Protein AF-X1F6K1-F1 (afdb_monomer)

Foldseek 3Di:
DPPPDDPPCVVVVVVVVVVVVVVVCCVVVVPPAAEAEEEDPVCVVAQWDWAWQFFQNHGDGLVDDPGQWYWYDNDVVDTDIDGSVQVVQQQVLQVVVDDVFWDQPVVVVSRTITGIGHPVVSVDHSVPCVPPDPVVVVVVGDPPDD

Radius of gyration: 19.0 Å; Cα contacts (8 Å, |Δi|>4): 166; chains: 1; bounding box: 46×49×48 Å

pLDDT: mean 72.32, std 16.05, range [33.19, 94.88]

Structure (mmCIF, N/CA/C/O backbone):
data_AF-X1F6K1-F1
#
_entry.id   AF-X1F6K1-F1
#
loop_
_atom_site.group_PDB
_atom_site.id
_atom_site.type_symbol
_atom_site.label_atom_id
_atom_site.label_alt_id
_atom_site.label_comp_id
_atom_site.label_asym_id
_atom_site.label_entity_id
_atom_site.label_seq_id
_atom_site.pdbx_PDB_ins_code
_atom_site.Cartn_x
_atom_site.Cartn_y
_atom_site.Cartn_z
_atom_site.occupancy
_atom_site.B_iso_or_equiv
_atom_site.auth_seq_id
_atom_site.auth_comp_id
_atom_site.auth_asym_id
_atom_site.auth_atom_id
_atom_site.pdbx_PDB_model_num
ATOM 1 N N . MET A 1 1 ? -27.156 -32.192 24.088 1.00 38.78 1 MET A N 1
ATOM 2 C CA . MET A 1 1 ? -26.037 -31.391 23.552 1.00 38.78 1 MET A CA 1
ATOM 3 C C . MET A 1 1 ? -24.780 -31.778 24.312 1.00 38.78 1 MET A C 1
ATOM 5 O O . MET A 1 1 ? -24.713 -31.540 25.512 1.00 38.78 1 MET A O 1
ATOM 9 N N . THR A 1 2 ? -23.837 -32.462 23.672 1.00 42.53 2 THR A N 1
ATOM 10 C CA . THR A 1 2 ? -22.522 -32.746 24.259 1.00 42.53 2 THR A CA 1
ATOM 11 C C . THR A 1 2 ? -21.755 -31.431 24.352 1.00 42.53 2 THR A C 1
ATOM 13 O O . THR A 1 2 ? -21.482 -30.801 23.335 1.00 42.53 2 THR A O 1
ATOM 16 N N . LYS A 1 3 ? -21.440 -30.987 25.575 1.00 53.91 3 LYS A N 1
ATOM 17 C CA . LYS A 1 3 ? -20.481 -29.899 25.791 1.00 53.91 3 LYS A CA 1
ATOM 18 C C . LYS A 1 3 ? -19.127 -30.394 25.286 1.00 53.91 3 LYS A C 1
ATOM 20 O O . LYS A 1 3 ? -18.481 -31.195 25.955 1.00 53.91 3 LYS A O 1
ATOM 25 N N . GLY A 1 4 ? -18.749 -29.987 24.076 1.00 60.41 4 GLY A N 1
ATOM 26 C CA . GLY A 1 4 ? -17.415 -30.238 23.547 1.00 60.41 4 GLY A CA 1
ATOM 27 C C . GLY A 1 4 ? -16.399 -29.564 24.460 1.00 60.41 4 GLY A C 1
ATOM 28 O O . GLY A 1 4 ? -16.503 -28.368 24.723 1.00 60.41 4 GLY A O 1
ATOM 29 N N . VAL A 1 5 ? -15.456 -30.337 24.996 1.00 65.62 5 VAL A N 1
ATOM 30 C CA . VAL A 1 5 ? -14.350 -29.787 25.781 1.00 65.62 5 VAL A CA 1
ATOM 31 C C . VAL A 1 5 ? -13.441 -29.056 24.799 1.00 65.62 5 VAL A C 1
ATOM 33 O O . VAL A 1 5 ? -12.723 -29.690 24.026 1.00 65.62 5 VAL A O 1
ATOM 36 N N . ALA A 1 6 ? -13.518 -27.726 24.782 1.00 69.12 6 ALA A N 1
ATOM 37 C CA . ALA A 1 6 ? -12.606 -26.905 24.001 1.00 69.12 6 ALA A CA 1
ATOM 38 C C . ALA A 1 6 ? -11.166 -27.157 24.472 1.00 69.12 6 ALA A C 1
ATOM 40 O O . ALA A 1 6 ? -10.912 -27.370 25.663 1.00 69.12 6 ALA A O 1
ATOM 41 N N . ARG A 1 7 ? -10.209 -27.165 23.536 1.00 82.94 7 ARG A N 1
ATOM 42 C CA . ARG A 1 7 ? -8.797 -27.359 23.891 1.00 82.94 7 ARG A CA 1
ATOM 43 C C . ARG A 1 7 ? -8.345 -26.256 24.849 1.00 82.94 7 ARG A C 1
ATOM 45 O O . ARG A 1 7 ? -8.745 -25.102 24.712 1.00 82.94 7 ARG A O 1
ATOM 52 N N . LYS A 1 8 ? -7.468 -26.588 25.798 1.00 75.31 8 LYS A N 1
ATOM 53 C CA . LYS A 1 8 ? -6.874 -25.596 26.706 1.00 75.31 8 LYS A CA 1
ATOM 54 C C . LYS A 1 8 ? -6.208 -24.482 25.880 1.00 75.31 8 LYS A C 1
ATOM 56 O O . LYS A 1 8 ? -5.407 -24.781 24.997 1.00 75.31 8 LYS A O 1
ATOM 61 N N . GLY A 1 9 ? -6.561 -23.225 26.153 1.00 71.00 9 GLY A N 1
ATOM 62 C CA . GLY A 1 9 ? -6.090 -22.055 25.397 1.00 71.00 9 GLY A CA 1
ATOM 63 C C . GLY A 1 9 ? -7.014 -21.597 24.263 1.00 71.00 9 GLY A C 1
ATOM 64 O O . GLY A 1 9 ? -6.773 -20.531 23.713 1.00 71.00 9 GLY A O 1
ATOM 65 N N . PHE A 1 10 ? -8.091 -22.332 23.963 1.00 75.25 10 PHE A N 1
ATOM 66 C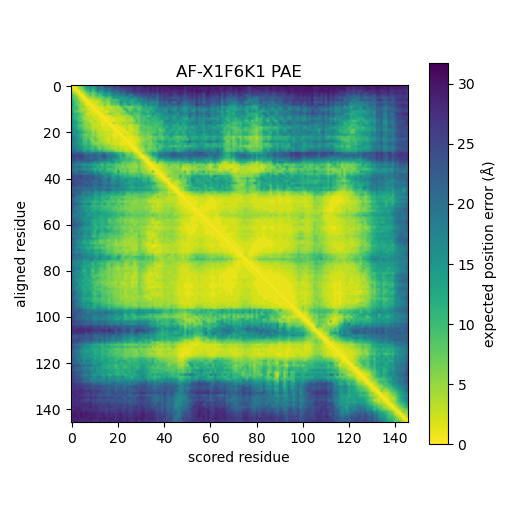 CA . PHE A 1 10 ? -9.078 -21.918 22.961 1.00 75.25 10 PHE A CA 1
ATOM 67 C C . PHE A 1 10 ? -9.684 -20.542 23.263 1.00 75.25 10 PHE A C 1
ATOM 69 O O . PHE A 1 10 ? -9.848 -19.754 22.347 1.00 75.25 10 PHE A O 1
ATOM 76 N N . ASP A 1 11 ? -9.937 -20.219 24.533 1.00 69.81 11 ASP A N 1
ATOM 77 C CA . ASP A 1 11 ? -10.499 -18.917 24.919 1.00 69.81 11 ASP A CA 1
ATOM 78 C C . ASP A 1 11 ? -9.543 -17.746 24.617 1.00 69.81 11 ASP A C 1
ATOM 80 O O . ASP A 1 11 ? -9.984 -16.652 24.275 1.00 69.81 11 ASP A O 1
ATOM 84 N N . LEU A 1 12 ? -8.224 -17.975 24.701 1.00 69.50 12 LEU A N 1
ATOM 85 C CA . LEU A 1 12 ? -7.218 -16.977 24.317 1.00 69.50 12 LEU A CA 1
ATOM 86 C C . LEU A 1 12 ? -7.196 -16.804 22.799 1.00 69.50 12 LEU A C 1
ATOM 88 O O . LEU A 1 12 ? -7.208 -15.678 22.310 1.00 69.50 12 LEU A O 1
ATOM 92 N N . ASP A 1 13 ? -7.204 -17.914 22.061 1.00 72.38 13 ASP A N 1
ATOM 93 C CA . ASP A 1 13 ? -7.241 -17.898 20.598 1.00 72.38 13 ASP A CA 1
ATOM 94 C C . ASP A 1 13 ? -8.533 -17.255 20.069 1.00 72.38 13 ASP A C 1
ATOM 96 O O . ASP A 1 13 ? -8.491 -16.515 19.087 1.00 72.38 13 ASP A O 1
ATOM 100 N N . LEU A 1 14 ? -9.660 -17.474 20.756 1.00 73.19 14 LEU A N 1
ATOM 101 C CA . LEU A 1 14 ? -10.947 -16.844 20.472 1.00 73.19 14 LEU A CA 1
ATOM 102 C C . LEU A 1 14 ? -10.867 -15.327 20.670 1.00 73.19 14 LEU A C 1
ATOM 104 O O . LEU A 1 14 ? -11.208 -14.586 19.755 1.00 73.19 14 LEU A O 1
ATOM 108 N N . ALA A 1 15 ? -10.328 -14.859 21.800 1.00 70.12 15 ALA A N 1
ATOM 109 C CA . ALA A 1 15 ? -10.162 -13.428 22.056 1.00 70.12 15 ALA A CA 1
ATOM 110 C C . ALA A 1 15 ? -9.232 -12.748 21.029 1.00 70.12 15 ALA A C 1
ATOM 112 O O . ALA A 1 15 ? -9.487 -11.622 20.600 1.00 70.12 15 ALA A O 1
ATOM 113 N N . PHE A 1 16 ? -8.158 -1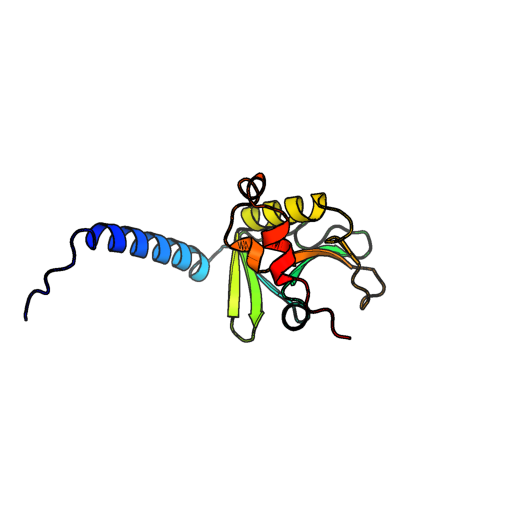3.422 20.596 1.00 70.12 16 PHE A N 1
ATOM 114 C CA . PHE A 1 16 ? -7.306 -12.924 19.510 1.00 70.12 16 PHE A CA 1
ATOM 115 C C . PHE A 1 16 ? -8.041 -12.878 18.165 1.00 70.12 16 PHE A C 1
ATOM 117 O O . PHE A 1 16 ? -7.883 -11.897 17.433 1.00 70.12 16 PHE A O 1
ATOM 124 N N . GLY A 1 17 ? -8.843 -13.900 17.858 1.00 64.69 17 GLY A N 1
ATOM 125 C CA . GLY A 1 17 ? -9.690 -13.954 16.667 1.00 64.69 17 GLY A CA 1
ATOM 126 C C . GLY A 1 17 ? -10.700 -12.809 16.627 1.00 64.69 17 GLY A C 1
ATOM 127 O O . GLY A 1 17 ? -10.706 -12.037 15.673 1.00 64.69 17 GLY A O 1
ATOM 128 N N . GLU A 1 18 ? -11.461 -12.615 17.704 1.00 71.44 18 GLU A N 1
ATOM 129 C CA . GLU A 1 18 ? -12.459 -11.545 17.82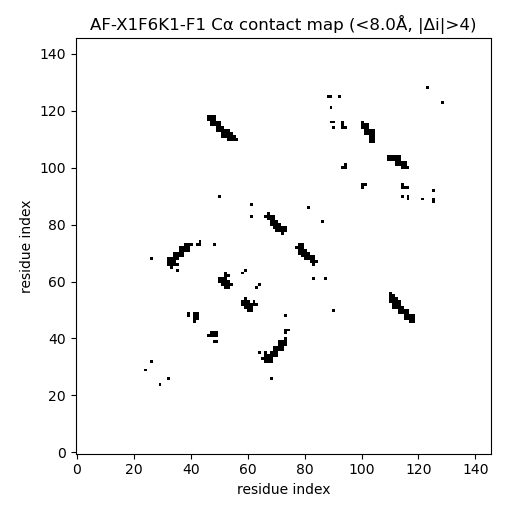9 1.00 71.44 18 GLU A CA 1
ATOM 130 C C . GLU A 1 18 ? -11.831 -10.145 17.712 1.00 71.44 18 GLU A C 1
ATOM 132 O O . GLU A 1 18 ? -12.393 -9.254 17.074 1.00 71.44 18 GLU A O 1
ATOM 137 N N . MET A 1 19 ? -10.627 -9.938 18.263 1.00 72.38 19 MET A N 1
ATOM 138 C CA . MET A 1 19 ? -9.886 -8.684 18.076 1.00 72.38 19 MET A CA 1
ATOM 139 C C . MET A 1 19 ? -9.445 -8.462 16.623 1.00 72.38 19 MET A C 1
ATOM 141 O O . MET A 1 19 ? -9.422 -7.320 16.157 1.00 72.38 19 MET A O 1
ATOM 145 N N . ALA A 1 20 ? -9.031 -9.515 15.916 1.00 70.25 20 ALA A N 1
ATOM 146 C CA . ALA A 1 20 ? -8.621 -9.421 14.517 1.00 70.25 20 ALA A CA 1
ATOM 147 C C . ALA A 1 20 ? -9.824 -9.146 13.602 1.00 70.25 20 ALA A C 1
ATOM 149 O O . ALA A 1 20 ? -9.751 -8.260 12.749 1.00 70.25 20 ALA A O 1
ATOM 150 N N . GLU A 1 21 ? -10.938 -9.841 13.833 1.00 69.50 21 GLU A N 1
ATOM 151 C CA . GLU A 1 21 ? -12.209 -9.616 13.145 1.00 69.50 21 GLU A CA 1
ATOM 152 C C . GLU A 1 21 ? -12.746 -8.209 13.404 1.00 69.50 21 GLU A C 1
ATOM 154 O O . GLU A 1 21 ? -13.138 -7.532 12.460 1.00 69.50 21 GLU A O 1
ATOM 159 N N . GLY A 1 22 ? -12.683 -7.724 14.650 1.00 71.69 22 GLY A N 1
ATOM 160 C CA . GLY A 1 22 ? -13.064 -6.355 14.999 1.00 71.69 22 GLY A CA 1
ATOM 161 C C . GLY A 1 22 ? -12.270 -5.307 14.219 1.00 71.69 22 GLY A C 1
ATOM 162 O O . GLY A 1 22 ? -12.863 -4.406 13.641 1.00 71.69 22 GLY A O 1
ATOM 163 N N . LYS A 1 23 ? -10.945 -5.467 14.103 1.00 69.44 23 LYS A N 1
ATOM 164 C CA . LYS A 1 23 ? -10.104 -4.561 13.297 1.00 69.44 23 LYS A CA 1
ATOM 165 C C . LYS A 1 23 ? -10.448 -4.601 11.812 1.00 69.44 23 LYS A C 1
ATOM 167 O O . LYS A 1 23 ? -10.442 -3.560 11.167 1.00 69.44 23 LYS A O 1
ATOM 172 N N . LEU A 1 24 ? -10.695 -5.788 11.256 1.00 70.19 24 LEU A N 1
ATOM 173 C CA . LEU A 1 24 ? -11.086 -5.923 9.853 1.00 70.19 24 LEU A CA 1
ATOM 174 C C . LEU A 1 24 ? -12.460 -5.292 9.612 1.00 70.19 24 LEU A C 1
ATOM 176 O O . LEU A 1 24 ? -12.635 -4.558 8.643 1.00 70.19 24 LEU A O 1
ATOM 180 N N . ARG A 1 25 ? -13.406 -5.527 10.522 1.00 67.31 25 ARG A N 1
ATOM 181 C CA . ARG A 1 25 ? -14.723 -4.900 10.518 1.00 67.31 25 ARG A CA 1
ATOM 182 C C . ARG A 1 25 ? -14.603 -3.383 10.570 1.00 67.31 25 ARG A C 1
ATOM 184 O O . ARG A 1 25 ? -15.210 -2.728 9.743 1.00 67.31 25 ARG A O 1
ATOM 191 N N . ASP A 1 26 ? -13.759 -2.827 11.433 1.00 68.31 26 ASP A N 1
ATOM 192 C CA . ASP A 1 26 ? -13.543 -1.378 11.510 1.00 68.31 26 ASP A CA 1
ATOM 193 C C . ASP A 1 26 ? -12.987 -0.788 10.201 1.00 68.31 26 ASP A C 1
ATOM 195 O O . ASP A 1 26 ? -13.174 0.397 9.948 1.00 68.31 26 ASP A O 1
ATOM 199 N N . ILE A 1 27 ? -12.316 -1.589 9.361 1.00 69.06 27 ILE A N 1
ATOM 200 C CA . ILE A 1 27 ? -11.859 -1.181 8.022 1.00 69.06 27 ILE A CA 1
ATOM 201 C C . ILE A 1 27 ? -12.987 -1.308 6.984 1.00 69.06 27 ILE A C 1
ATOM 203 O O . ILE A 1 27 ? -13.148 -0.420 6.150 1.00 69.06 27 ILE A O 1
ATOM 207 N N . LEU A 1 28 ? -13.756 -2.403 7.020 1.00 67.81 28 LEU A N 1
ATOM 208 C CA . LEU A 1 28 ? -14.820 -2.709 6.050 1.00 67.81 28 LEU A CA 1
ATOM 209 C C . LEU A 1 28 ? -16.112 -1.911 6.295 1.00 67.81 28 LEU A C 1
ATOM 211 O O . LEU A 1 28 ? -16.780 -1.505 5.349 1.00 67.81 28 LEU A O 1
ATOM 215 N N . GLU A 1 29 ? -16.455 -1.676 7.559 1.00 66.12 29 GLU A N 1
ATOM 216 C CA . GLU A 1 29 ? -17.619 -0.911 8.019 1.00 66.12 29 GLU A CA 1
ATOM 217 C C . GLU A 1 29 ? -17.297 0.569 8.222 1.00 66.12 29 GLU A C 1
ATOM 219 O O . GLU A 1 29 ? -18.127 1.300 8.757 1.00 66.12 29 GLU A O 1
ATOM 224 N N . ALA A 1 30 ? -16.106 1.028 7.820 1.00 58.62 30 ALA A N 1
ATOM 225 C CA . ALA A 1 30 ? -15.681 2.407 7.983 1.00 58.62 30 ALA A CA 1
ATOM 226 C C . ALA A 1 30 ? -16.557 3.373 7.164 1.00 58.62 30 ALA A C 1
ATOM 228 O O . ALA A 1 30 ? -16.165 3.886 6.116 1.00 58.62 30 ALA A O 1
ATOM 229 N N . THR A 1 31 ? -17.745 3.690 7.667 1.00 48.03 31 THR A N 1
ATOM 230 C CA . THR A 1 31 ? -18.544 4.837 7.256 1.00 48.03 31 THR A CA 1
ATOM 231 C C . THR A 1 31 ? -17.787 6.098 7.670 1.00 48.03 31 THR A C 1
ATOM 233 O O . THR A 1 31 ? -17.995 6.630 8.757 1.00 48.03 31 THR A O 1
ATOM 236 N N . GLY A 1 32 ? -16.847 6.539 6.829 1.00 53.66 32 GLY A N 1
ATOM 237 C CA . GLY A 1 32 ? -16.076 7.773 7.015 1.00 53.66 32 GLY A CA 1
ATOM 238 C C . GLY A 1 32 ? -14.565 7.667 6.787 1.00 53.66 32 GLY A C 1
ATOM 239 O O . GLY A 1 32 ? -13.932 8.704 6.578 1.00 53.66 32 GLY A O 1
ATOM 240 N N . SER A 1 33 ? -13.964 6.470 6.773 1.00 62.28 33 SER A N 1
ATOM 241 C CA . SER A 1 33 ? -12.548 6.339 6.397 1.00 62.28 33 SER A CA 1
ATOM 242 C C . SER A 1 33 ? -12.395 6.374 4.882 1.00 62.28 33 SER A C 1
ATOM 244 O O . SER A 1 33 ? -13.079 5.663 4.150 1.00 62.28 33 SER A O 1
ATOM 246 N N . LYS A 1 34 ? -11.461 7.194 4.396 1.00 72.56 34 LYS A N 1
ATOM 247 C CA . LYS A 1 34 ? -11.093 7.221 2.977 1.00 72.56 34 LYS A CA 1
ATOM 248 C C . LYS A 1 34 ? -10.233 5.991 2.665 1.00 72.56 34 LYS A C 1
ATOM 250 O O . LYS A 1 34 ? -9.151 5.848 3.244 1.00 72.56 34 LYS A O 1
ATOM 255 N N . VAL A 1 35 ? -10.713 5.131 1.767 1.00 78.06 35 VAL A N 1
ATOM 256 C CA . VAL A 1 35 ? -9.972 3.983 1.220 1.00 78.06 35 VAL A CA 1
ATOM 257 C C . VAL A 1 35 ? -9.599 4.287 -0.225 1.00 78.06 35 VAL A C 1
ATOM 259 O O . VAL A 1 35 ? -10.461 4.653 -1.021 1.00 78.06 35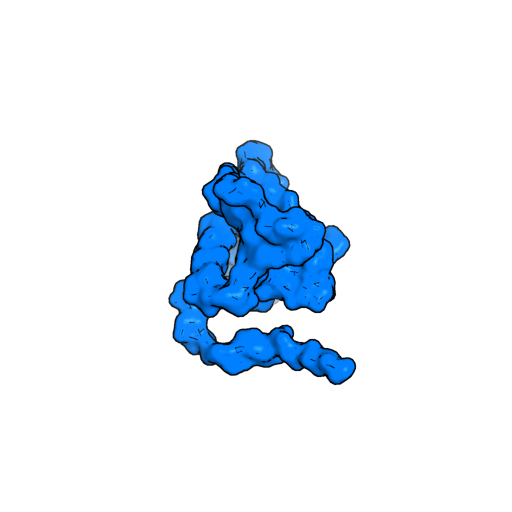 VAL A O 1
ATOM 262 N N . GLU A 1 36 ? -8.322 4.137 -0.563 1.00 78.12 36 GLU A N 1
ATOM 263 C CA . GLU A 1 36 ? -7.864 4.188 -1.952 1.00 78.12 36 GLU A CA 1
ATOM 264 C C . GLU A 1 36 ? -7.878 2.776 -2.536 1.00 78.12 36 GLU A C 1
ATOM 266 O O . GLU A 1 36 ? -7.278 1.862 -1.966 1.00 78.12 36 GLU A O 1
ATOM 271 N N . VAL A 1 37 ? -8.586 2.589 -3.651 1.00 78.56 37 VAL A N 1
ATOM 272 C CA . VAL A 1 37 ? -8.655 1.305 -4.355 1.00 78.56 37 VAL A CA 1
ATOM 273 C C . VAL A 1 37 ? -7.749 1.379 -5.573 1.00 78.56 37 VAL A C 1
ATOM 275 O O . VAL A 1 37 ? -7.910 2.260 -6.419 1.00 78.56 37 VAL A O 1
ATOM 278 N N . LYS A 1 38 ? -6.799 0.449 -5.664 1.00 79.94 38 LYS A N 1
ATOM 279 C CA . LYS A 1 38 ? -5.865 0.350 -6.783 1.00 79.94 38 LYS A CA 1
ATOM 280 C C . LYS A 1 38 ? -5.949 -1.031 -7.416 1.00 79.94 38 LYS A C 1
ATOM 282 O O . LYS A 1 38 ? -5.703 -2.026 -6.744 1.00 79.94 38 LYS A O 1
ATOM 287 N N . CYS A 1 39 ? -6.209 -1.061 -8.718 1.00 76.88 39 CYS A N 1
ATOM 288 C CA . CYS A 1 39 ? -5.989 -2.237 -9.554 1.00 76.88 39 CYS A CA 1
ATOM 289 C C . CYS A 1 39 ? -4.591 -2.140 -10.178 1.00 76.88 39 CYS A C 1
ATOM 291 O O . CYS A 1 39 ? -4.191 -1.068 -10.654 1.00 76.88 39 CYS A O 1
ATOM 293 N N . ASP A 1 40 ? -3.821 -3.223 -10.129 1.00 68.12 40 ASP A N 1
ATOM 294 C CA . ASP A 1 40 ? -2.501 -3.302 -10.754 1.00 68.12 40 ASP A CA 1
ATOM 295 C C . ASP A 1 40 ? -2.395 -4.564 -11.613 1.00 68.12 40 ASP A C 1
ATOM 297 O O . ASP A 1 40 ? -2.049 -5.643 -11.134 1.00 68.12 40 ASP A O 1
ATOM 301 N N . ASP A 1 41 ? -2.682 -4.420 -12.908 1.00 60.25 41 ASP A N 1
ATOM 302 C CA . ASP A 1 41 ? -2.607 -5.525 -13.872 1.00 60.25 41 ASP A CA 1
ATOM 303 C C . ASP A 1 41 ? -1.187 -6.097 -13.995 1.00 60.25 41 ASP A C 1
ATOM 305 O O . ASP A 1 41 ? -1.010 -7.289 -14.254 1.00 60.25 41 ASP A O 1
ATOM 309 N N . GLY A 1 42 ? -0.161 -5.274 -13.741 1.00 60.28 42 GLY A N 1
ATOM 310 C CA . GLY A 1 42 ? 1.239 -5.693 -13.771 1.00 60.28 42 GLY A CA 1
ATOM 311 C C . GLY A 1 42 ? 1.590 -6.689 -12.666 1.00 60.28 42 GLY A C 1
ATOM 312 O O . GLY A 1 42 ? 2.602 -7.388 -12.761 1.00 60.28 42 GLY A O 1
ATOM 313 N N . PHE A 1 43 ? 0.753 -6.817 -11.636 1.00 65.56 43 PHE A N 1
ATOM 314 C CA . PHE A 1 43 ? 0.967 -7.811 -10.598 1.00 65.56 43 PHE A CA 1
ATOM 315 C C . PHE A 1 43 ? 0.994 -9.239 -11.158 1.00 65.56 43 PHE A C 1
ATOM 317 O O . PHE A 1 43 ? 1.891 -10.004 -10.790 1.00 65.56 43 PHE A O 1
ATOM 324 N N . ARG A 1 44 ? 0.048 -9.601 -12.043 1.00 60.16 44 ARG A N 1
ATOM 325 C CA . ARG A 1 44 ? -0.113 -10.991 -12.524 1.00 60.16 44 ARG A CA 1
ATOM 326 C C . ARG A 1 44 ? 1.155 -11.528 -13.179 1.00 60.16 44 ARG A C 1
ATOM 328 O O . ARG A 1 44 ? 1.453 -12.714 -13.059 1.00 60.16 44 ARG A O 1
ATOM 335 N N . ASP A 1 45 ? 1.916 -10.643 -13.810 1.00 63.69 45 ASP A N 1
ATOM 336 C CA . ASP A 1 45 ? 3.103 -11.010 -14.573 1.00 63.69 45 ASP A CA 1
ATOM 337 C C . ASP A 1 45 ? 4.396 -10.970 -13.742 1.00 63.69 45 ASP A C 1
ATOM 339 O O . ASP A 1 45 ? 5.331 -11.723 -14.024 1.00 63.69 45 ASP A O 1
ATOM 343 N N . TYR A 1 46 ? 4.471 -10.116 -12.710 1.00 67.56 46 TYR A N 1
ATOM 344 C CA . TYR A 1 46 ? 5.735 -9.814 -12.018 1.00 67.56 46 TYR A CA 1
ATOM 345 C C . TYR A 1 46 ? 5.732 -10.062 -10.503 1.00 67.56 46 TYR A C 1
ATOM 347 O O . TYR A 1 46 ? 6.790 -9.950 -9.881 1.00 67.56 46 TYR A O 1
ATOM 355 N N . GLY A 1 47 ? 4.582 -10.362 -9.890 1.00 73.94 47 GLY A N 1
ATOM 356 C CA . GLY A 1 47 ? 4.457 -10.588 -8.442 1.00 73.94 47 GLY A CA 1
ATOM 357 C C . GLY A 1 47 ? 4.768 -9.357 -7.576 1.00 73.94 47 GLY A C 1
ATOM 358 O O . GLY A 1 47 ? 4.987 -9.476 -6.366 1.00 73.94 47 GLY A O 1
ATOM 359 N N . ASN A 1 48 ? 4.805 -8.174 -8.192 1.00 81.88 48 ASN A N 1
ATOM 360 C CA . ASN A 1 48 ? 5.077 -6.896 -7.546 1.00 81.88 48 ASN A CA 1
ATOM 361 C C . ASN A 1 48 ? 3.865 -5.982 -7.685 1.00 81.88 48 ASN A C 1
ATOM 363 O O . ASN A 1 48 ? 3.196 -6.002 -8.711 1.00 81.88 48 ASN A O 1
ATOM 367 N N . VAL A 1 49 ? 3.649 -5.130 -6.688 1.00 84.62 49 VAL A N 1
ATOM 368 C CA . VAL A 1 49 ? 2.707 -4.012 -6.776 1.00 84.62 49 VAL A CA 1
ATOM 369 C C . VAL A 1 49 ? 3.497 -2.738 -7.046 1.00 84.62 49 VAL A C 1
ATOM 371 O O . VAL A 1 49 ? 4.449 -2.435 -6.320 1.00 84.62 49 VAL A O 1
ATOM 374 N N . PHE A 1 50 ? 3.119 -1.983 -8.072 1.00 87.44 50 PHE A N 1
ATOM 375 C CA . PHE A 1 50 ? 3.706 -0.685 -8.369 1.00 87.44 50 PHE A CA 1
ATOM 376 C C . PHE A 1 50 ? 2.995 0.416 -7.581 1.00 87.44 50 PHE A C 1
ATOM 378 O O . PHE A 1 50 ? 1.816 0.693 -7.784 1.00 87.44 50 PHE A O 1
ATOM 385 N N . ILE A 1 51 ? 3.723 1.077 -6.685 1.00 89.75 51 ILE A N 1
ATOM 386 C CA . ILE A 1 51 ? 3.210 2.193 -5.889 1.00 89.75 51 ILE A CA 1
ATOM 387 C C . ILE A 1 51 ? 3.755 3.502 -6.459 1.00 89.75 51 ILE A C 1
ATOM 389 O O . ILE A 1 51 ? 4.952 3.778 -6.365 1.00 89.75 51 ILE A O 1
ATOM 393 N N . GLU A 1 52 ? 2.870 4.298 -7.054 1.00 90.75 52 GLU A N 1
ATOM 394 C CA . GLU A 1 52 ? 3.189 5.595 -7.656 1.00 90.75 52 GLU A CA 1
ATOM 395 C C . GLU A 1 52 ? 3.389 6.680 -6.590 1.00 90.75 52 GLU A C 1
ATOM 397 O O . GLU A 1 52 ? 2.663 6.720 -5.592 1.00 90.75 52 GLU A O 1
ATOM 402 N N . TYR A 1 53 ? 4.362 7.568 -6.814 1.00 93.25 53 TYR A N 1
ATOM 403 C CA . TYR A 1 53 ? 4.578 8.766 -5.993 1.00 93.25 53 TYR A CA 1
ATOM 404 C C . TYR A 1 53 ? 4.661 10.070 -6.805 1.00 93.25 53 TYR A C 1
ATOM 406 O O . TYR A 1 53 ? 4.624 11.156 -6.225 1.00 93.25 53 TYR A O 1
ATOM 414 N N . GLU A 1 54 ? 4.797 9.996 -8.131 1.00 92.31 54 GLU A N 1
ATOM 415 C CA . GLU A 1 54 ? 4.927 11.157 -9.016 1.00 92.31 54 GLU A CA 1
ATOM 416 C C . GLU A 1 54 ? 4.296 10.864 -10.379 1.00 92.31 54 GLU A C 1
ATOM 418 O O . GLU A 1 54 ? 4.550 9.810 -10.958 1.00 92.31 54 GLU A O 1
ATOM 423 N N . TYR A 1 55 ? 3.542 11.832 -10.902 1.00 89.12 55 TYR A N 1
ATOM 424 C CA . TYR A 1 55 ? 3.004 11.824 -12.256 1.00 89.12 55 TYR A CA 1
ATOM 425 C C . TYR A 1 55 ? 3.280 13.172 -12.930 1.00 89.12 55 TYR A C 1
ATOM 427 O O . TYR A 1 55 ? 2.930 14.232 -12.411 1.00 89.12 55 TYR A O 1
ATOM 435 N N . ARG A 1 56 ? 3.926 13.152 -14.101 1.00 88.38 56 ARG A N 1
ATOM 436 C CA . ARG A 1 56 ? 4.322 14.338 -14.889 1.00 88.38 56 ARG A CA 1
ATOM 437 C C . ARG A 1 56 ? 5.117 15.373 -14.080 1.00 88.38 56 ARG A C 1
ATOM 439 O O . ARG A 1 56 ? 4.901 16.576 -14.221 1.00 88.38 56 ARG A O 1
ATOM 446 N N . GLY A 1 57 ? 6.031 14.912 -13.226 1.00 86.56 57 GLY A N 1
ATOM 447 C CA . GLY A 1 57 ? 6.845 15.788 -12.379 1.00 86.56 57 GLY A CA 1
ATOM 448 C C . GLY A 1 57 ? 6.105 16.382 -11.178 1.00 86.56 57 GLY A C 1
ATOM 449 O O . GLY A 1 57 ? 6.676 17.212 -10.477 1.00 86.56 57 GLY A O 1
ATOM 450 N N . GLN A 1 58 ? 4.851 15.985 -10.938 1.00 90.94 58 GLN A N 1
ATOM 451 C CA . GLN A 1 58 ? 4.059 16.419 -9.790 1.00 90.94 58 GLN A CA 1
ATOM 452 C C . GLN A 1 58 ? 3.883 15.271 -8.792 1.00 90.94 58 GLN A C 1
ATOM 454 O O . GLN A 1 58 ? 3.688 14.131 -9.220 1.00 90.94 58 GLN A O 1
ATOM 459 N N . PRO A 1 59 ? 3.914 15.539 -7.473 1.00 92.44 59 PRO A N 1
ATOM 460 C CA . PRO A 1 59 ? 3.593 14.536 -6.463 1.00 92.44 59 PRO A CA 1
ATOM 461 C C . PRO A 1 59 ? 2.215 13.909 -6.711 1.00 92.44 59 PRO A C 1
ATOM 463 O O . PRO A 1 59 ? 1.267 14.605 -7.070 1.00 92.44 59 PRO A O 1
ATOM 466 N N . SER A 1 60 ? 2.105 12.598 -6.517 1.00 92.25 60 SER A N 1
ATOM 467 C CA . SER A 1 60 ? 0.865 11.836 -6.722 1.00 92.25 60 SER A CA 1
ATOM 468 C C . SER A 1 60 ? 0.841 10.568 -5.858 1.00 92.25 60 SER A C 1
ATOM 470 O O . SER A 1 60 ? 1.815 10.274 -5.157 1.00 92.25 60 SER A O 1
ATOM 472 N N . GLY A 1 61 ? -0.267 9.821 -5.888 1.00 91.25 61 GLY A N 1
ATOM 473 C CA . GLY A 1 61 ? -0.390 8.515 -5.235 1.00 91.25 61 GLY A CA 1
ATOM 474 C C . GLY A 1 61 ? 0.017 8.544 -3.762 1.00 91.25 61 GLY A C 1
ATOM 475 O O . GLY A 1 61 ? -0.481 9.352 -2.976 1.00 91.25 61 GLY A O 1
ATOM 476 N N . ILE A 1 62 ? 0.982 7.703 -3.377 1.00 94.19 62 ILE A N 1
ATOM 477 C CA . ILE A 1 62 ? 1.419 7.570 -1.977 1.00 94.19 62 ILE A CA 1
ATOM 478 C C . ILE A 1 62 ? 2.006 8.863 -1.387 1.00 94.19 62 ILE A C 1
ATOM 480 O O . ILE A 1 62 ? 2.044 9.018 -0.163 1.00 94.19 62 ILE A O 1
ATOM 484 N N . ALA A 1 63 ? 2.467 9.791 -2.235 1.00 93.19 63 ALA A N 1
ATOM 485 C CA . ALA A 1 63 ? 3.015 11.072 -1.800 1.00 93.19 63 ALA A CA 1
ATOM 486 C C . ALA A 1 63 ? 1.930 12.089 -1.414 1.00 93.19 63 ALA A C 1
ATOM 488 O O . ALA A 1 63 ? 2.206 12.983 -0.615 1.00 93.19 63 ALA A O 1
ATOM 489 N N . THR A 1 64 ? 0.717 11.959 -1.958 1.00 94.88 64 THR A N 1
ATOM 490 C CA . THR A 1 64 ? -0.375 12.935 -1.788 1.00 94.88 64 THR A CA 1
ATOM 491 C C . THR A 1 64 ? -1.664 12.335 -1.234 1.00 94.88 64 THR A C 1
ATOM 493 O O . THR A 1 64 ? -2.605 13.077 -0.974 1.00 94.88 64 THR A O 1
ATOM 496 N N . THR A 1 65 ? -1.740 11.011 -1.075 1.00 93.50 65 THR A N 1
ATOM 497 C CA . THR A 1 65 ? -2.947 10.322 -0.606 1.00 93.50 65 THR A CA 1
ATOM 498 C C . THR A 1 65 ? -3.360 10.786 0.794 1.00 93.50 65 THR A C 1
ATOM 500 O O . THR A 1 65 ? -2.549 10.866 1.720 1.00 93.50 65 THR A O 1
ATOM 503 N N . GLU A 1 66 ? -4.654 11.058 0.951 1.00 90.12 66 GLU A N 1
ATOM 504 C CA . GLU A 1 66 ? -5.309 11.288 2.244 1.00 90.12 66 GLU A CA 1
ATOM 505 C C . GLU A 1 66 ? -6.000 10.018 2.765 1.00 90.12 66 GLU A C 1
ATOM 507 O O . GLU A 1 66 ? -6.666 10.047 3.804 1.00 90.12 66 GLU A O 1
ATOM 512 N N . ALA A 1 67 ? -5.893 8.906 2.029 1.00 87.12 67 ALA A N 1
ATOM 513 C CA . ALA A 1 67 ? -6.495 7.650 2.429 1.00 87.12 67 ALA A CA 1
ATOM 514 C C . ALA A 1 67 ? -5.826 7.127 3.701 1.00 87.12 67 ALA A C 1
ATOM 516 O O . ALA A 1 67 ? -4.607 7.204 3.871 1.00 87.12 67 ALA A O 1
ATOM 517 N N . GLN A 1 68 ? -6.629 6.567 4.598 1.00 87.31 68 GLN A N 1
ATOM 518 C CA . GLN A 1 68 ? -6.126 5.892 5.797 1.00 87.31 68 GLN A CA 1
ATOM 519 C C . GLN A 1 68 ? -5.706 4.453 5.480 1.00 87.31 68 GLN A C 1
ATOM 521 O O . GLN A 1 68 ? -4.796 3.903 6.110 1.00 87.31 68 GLN A O 1
ATOM 526 N N . TRP A 1 69 ? -6.351 3.876 4.468 1.00 87.75 69 TRP A N 1
ATOM 527 C CA . TRP A 1 69 ? -6.180 2.503 4.031 1.00 87.75 69 TRP A CA 1
ATOM 528 C C . TRP A 1 69 ? -6.077 2.437 2.514 1.00 87.75 69 TRP A C 1
ATOM 530 O O . TRP A 1 69 ? -6.680 3.235 1.798 1.00 87.75 69 TRP A O 1
ATOM 540 N N . TRP A 1 70 ? -5.323 1.455 2.045 1.00 89.56 70 TRP A N 1
ATOM 541 C CA . TRP A 1 70 ? -5.222 1.079 0.646 1.00 89.56 70 TRP A CA 1
ATOM 542 C C . TRP A 1 70 ? -5.775 -0.331 0.486 1.00 89.56 70 TRP A C 1
ATOM 544 O O . TRP A 1 70 ? -5.416 -1.223 1.259 1.00 89.56 70 TRP A O 1
ATOM 554 N N . ALA A 1 71 ? -6.628 -0.518 -0.516 1.00 88.81 71 ALA A N 1
ATOM 555 C CA . ALA A 1 71 ? -7.078 -1.815 -0.992 1.00 88.81 71 ALA A CA 1
ATOM 556 C C . ALA A 1 71 ? -6.472 -2.040 -2.380 1.00 88.81 71 ALA A C 1
ATOM 558 O O . ALA A 1 71 ? -6.795 -1.336 -3.337 1.00 88.81 71 ALA A O 1
ATOM 559 N N . ILE A 1 72 ? -5.544 -2.986 -2.470 1.00 86.88 72 ILE A N 1
ATOM 560 C CA . ILE A 1 72 ? -4.801 -3.275 -3.695 1.00 86.88 72 ILE A CA 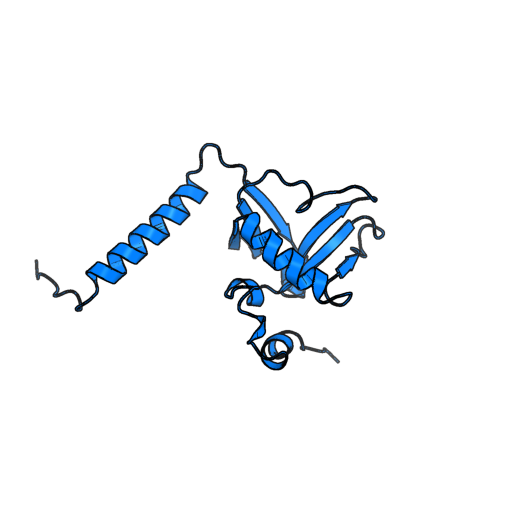1
ATOM 561 C C . ILE A 1 72 ? -5.314 -4.595 -4.247 1.00 86.88 72 ILE A C 1
ATOM 563 O O . ILE A 1 72 ? -5.096 -5.642 -3.637 1.00 86.88 72 ILE A O 1
ATOM 567 N N . GLU A 1 73 ? -5.981 -4.542 -5.389 1.00 84.75 73 GLU A N 1
ATOM 568 C CA . GLU A 1 73 ? -6.400 -5.733 -6.114 1.00 84.75 73 GLU A CA 1
ATOM 569 C C . GLU A 1 73 ? -5.207 -6.324 -6.860 1.00 84.75 73 GLU A C 1
ATOM 571 O O . GLU A 1 73 ? -4.542 -5.633 -7.637 1.00 84.75 73 GLU A O 1
ATOM 576 N N . PHE A 1 74 ? -4.919 -7.597 -6.602 1.00 77.06 74 PHE A N 1
ATOM 577 C CA . PHE A 1 74 ? -3.798 -8.310 -7.223 1.00 77.06 74 PHE A CA 1
ATOM 578 C C . PHE A 1 74 ? -4.252 -9.558 -8.001 1.00 77.06 74 PHE A C 1
ATOM 580 O O . PHE A 1 74 ? -3.508 -10.132 -8.786 1.00 77.06 74 PHE A O 1
ATOM 587 N N . CYS A 1 75 ? -5.492 -9.992 -7.832 1.00 74.50 75 CYS A N 1
ATOM 588 C CA . CYS A 1 75 ? -6.154 -11.000 -8.655 1.00 74.50 75 CYS A CA 1
ATOM 589 C C . CYS A 1 75 ? -7.653 -10.697 -8.597 1.00 74.50 75 CYS A C 1
ATOM 591 O O . CYS A 1 75 ? -8.067 -9.998 -7.676 1.00 74.50 75 CYS A O 1
ATOM 593 N N . ASP A 1 76 ? -8.439 -11.198 -9.551 1.00 79.38 76 ASP A N 1
ATOM 594 C CA . ASP A 1 76 ? -9.890 -10.973 -9.580 1.00 79.38 76 ASP A CA 1
ATOM 595 C C . ASP A 1 76 ? -10.504 -11.257 -8.195 1.00 79.38 76 ASP A C 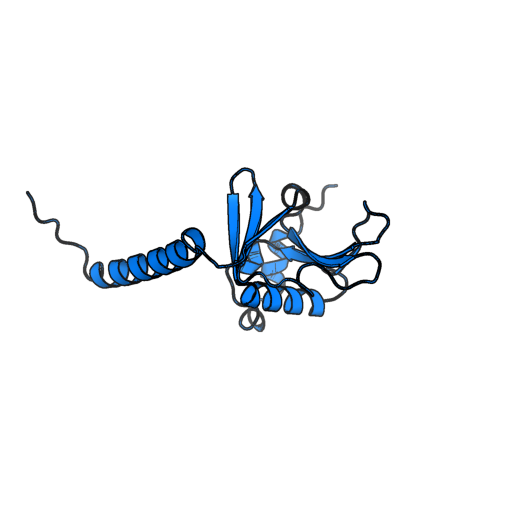1
ATOM 597 O O . ASP A 1 76 ? -10.317 -12.347 -7.639 1.00 79.38 76 ASP A O 1
ATOM 601 N N . ASP A 1 77 ? -11.150 -10.238 -7.620 1.00 78.31 77 ASP A N 1
ATOM 602 C CA . ASP A 1 77 ? -11.787 -10.244 -6.293 1.00 78.31 77 ASP A CA 1
ATOM 603 C C . ASP A 1 77 ? -10.843 -10.547 -5.101 1.00 78.31 77 ASP A C 1
ATOM 605 O O . ASP A 1 77 ? -11.281 -10.845 -3.985 1.00 78.31 77 ASP A O 1
ATOM 609 N N . CYS A 1 78 ? -9.526 -10.448 -5.303 1.00 78.44 78 CYS A N 1
ATOM 610 C CA . CYS A 1 78 ? -8.489 -10.680 -4.297 1.00 78.44 78 CYS A CA 1
ATOM 611 C C . CYS A 1 78 ? -7.753 -9.382 -3.948 1.00 78.44 78 CYS A C 1
ATOM 613 O O . CYS A 1 78 ? -6.967 -8.855 -4.742 1.00 78.44 78 CYS A O 1
ATOM 615 N N . TYR A 1 79 ? -7.944 -8.917 -2.709 1.00 82.88 79 TYR A N 1
ATOM 616 C CA . TYR A 1 79 ? -7.421 -7.636 -2.238 1.00 82.88 79 TYR A CA 1
ATOM 617 C C . TYR A 1 79 ? -6.409 -7.785 -1.101 1.00 82.88 79 TYR A C 1
ATOM 619 O O . TYR A 1 79 ? -6.624 -8.513 -0.131 1.00 82.88 79 TYR A O 1
ATOM 627 N N . LEU A 1 80 ? -5.325 -7.015 -1.179 1.00 84.81 80 LEU A N 1
ATOM 628 C CA . LEU A 1 80 ? -4.466 -6.702 -0.044 1.00 84.81 80 LEU A CA 1
ATOM 629 C C . LEU A 1 80 ? -4.953 -5.398 0.585 1.00 84.81 80 LEU A C 1
ATOM 631 O O . LEU A 1 80 ? -4.858 -4.337 -0.031 1.00 84.81 80 LEU A O 1
ATOM 635 N N . VAL A 1 81 ? -5.421 -5.471 1.829 1.00 87.12 81 VAL A N 1
ATOM 636 C CA . VAL A 1 81 ? -5.787 -4.289 2.615 1.00 87.12 81 VAL A CA 1
ATOM 637 C C . VAL A 1 81 ? -4.644 -3.926 3.557 1.00 87.12 81 VAL A C 1
ATOM 639 O O . VAL A 1 81 ? -4.176 -4.750 4.344 1.00 87.12 81 VAL A O 1
ATOM 642 N N . ILE A 1 82 ? -4.177 -2.682 3.478 1.00 86.88 82 ILE A N 1
ATOM 643 C CA . ILE A 1 82 ? -3.028 -2.200 4.245 1.00 86.88 82 ILE A CA 1
ATOM 644 C C . ILE A 1 82 ? -3.206 -0.745 4.671 1.00 86.88 82 ILE A C 1
ATOM 646 O O . ILE A 1 82 ? -3.720 0.077 3.918 1.00 86.88 82 ILE A O 1
ATOM 650 N N . SER A 1 83 ? -2.762 -0.397 5.882 1.00 89.44 83 SER A N 1
ATOM 651 C CA . SER A 1 83 ? -2.769 1.002 6.313 1.00 89.44 83 SER A CA 1
ATOM 652 C C . SER A 1 83 ? -1.748 1.818 5.528 1.00 89.44 83 SER A C 1
ATOM 654 O O . SER A 1 83 ? -0.624 1.364 5.283 1.00 89.44 83 SER A O 1
ATOM 656 N N . THR A 1 84 ? -2.097 3.062 5.205 1.00 91.06 84 THR A N 1
ATOM 657 C CA . THR A 1 84 ? -1.209 3.989 4.490 1.00 91.06 84 THR A CA 1
ATOM 658 C C . THR A 1 84 ? 0.132 4.154 5.206 1.00 91.06 84 THR A C 1
ATOM 660 O O . THR A 1 84 ? 1.185 4.175 4.574 1.00 91.06 84 THR A O 1
ATOM 663 N N . GLU A 1 85 ? 0.130 4.179 6.539 1.00 91.31 85 GLU A N 1
ATOM 664 C CA . GLU A 1 85 ? 1.354 4.262 7.341 1.00 91.31 85 GLU A CA 1
ATOM 665 C C . GLU A 1 85 ? 2.267 3.045 7.168 1.00 91.31 85 GLU A C 1
ATOM 667 O O . GLU A 1 85 ? 3.491 3.177 7.087 1.00 91.31 85 GLU A O 1
ATOM 672 N N . ARG A 1 86 ? 1.700 1.836 7.095 1.00 89.31 86 ARG A N 1
ATOM 673 C CA . ARG A 1 86 ? 2.485 0.620 6.848 1.00 89.31 86 ARG A CA 1
ATOM 674 C C . ARG A 1 86 ? 2.987 0.581 5.407 1.00 89.31 86 ARG A C 1
ATOM 676 O O . ARG A 1 86 ? 4.148 0.238 5.186 1.00 89.31 86 ARG A O 1
ATOM 683 N N . LEU A 1 87 ? 2.154 0.994 4.456 1.00 90.94 87 LEU A N 1
ATOM 684 C CA . LEU A 1 87 ? 2.517 1.115 3.049 1.00 90.94 87 LEU A CA 1
ATOM 685 C C . LEU A 1 87 ? 3.686 2.093 2.842 1.00 90.94 87 LEU A C 1
ATOM 687 O O . LEU A 1 87 ? 4.667 1.739 2.193 1.00 90.94 87 LEU A O 1
ATOM 691 N N . LYS A 1 88 ? 3.656 3.272 3.475 1.00 92.12 88 LYS A N 1
ATOM 692 C CA . LYS A 1 88 ? 4.750 4.260 3.431 1.00 92.12 88 LYS A CA 1
ATO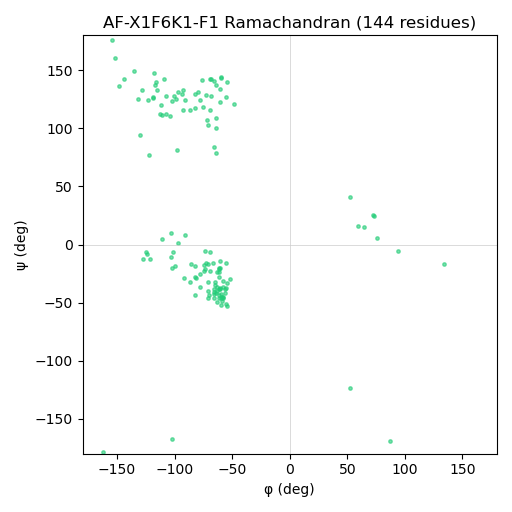M 693 C C . LYS A 1 88 ? 6.081 3.703 3.943 1.00 92.12 88 LYS A C 1
ATOM 695 O O . LYS A 1 88 ? 7.130 4.027 3.383 1.00 92.12 88 LYS A O 1
ATOM 700 N N . ARG A 1 89 ? 6.069 2.849 4.977 1.00 91.06 89 ARG A N 1
ATOM 701 C CA . ARG A 1 89 ? 7.297 2.196 5.474 1.00 91.06 89 ARG A CA 1
ATOM 702 C C . ARG A 1 89 ? 7.889 1.235 4.447 1.00 91.06 89 ARG A C 1
ATOM 704 O O . ARG A 1 89 ? 9.091 1.296 4.199 1.00 91.06 89 ARG A O 1
ATOM 711 N N . TRP A 1 90 ? 7.056 0.397 3.829 1.00 89.38 90 TRP A N 1
ATOM 712 C CA . TRP A 1 90 ? 7.485 -0.493 2.746 1.00 89.38 90 TRP A CA 1
ATOM 713 C C . TRP A 1 90 ? 8.007 0.278 1.542 1.00 89.38 90 TRP A C 1
ATOM 715 O O . TRP A 1 90 ? 9.089 -0.021 1.038 1.00 89.38 90 TRP A O 1
ATOM 725 N N . PHE A 1 91 ? 7.270 1.310 1.134 1.00 90.19 91 PHE A N 1
ATOM 726 C CA . PHE A 1 91 ? 7.655 2.192 0.046 1.00 90.19 91 PHE A CA 1
ATOM 727 C C . PHE A 1 91 ? 9.038 2.795 0.290 1.00 90.19 91 PHE A C 1
ATOM 729 O O . PHE A 1 91 ? 9.919 2.659 -0.554 1.00 90.19 91 PHE A O 1
ATOM 736 N N . LYS A 1 92 ? 9.269 3.390 1.469 1.00 90.00 92 LYS A N 1
ATOM 737 C CA . LYS A 1 92 ? 10.574 3.950 1.834 1.00 90.00 92 LYS A CA 1
ATOM 738 C C . LYS A 1 92 ? 11.672 2.886 1.799 1.00 90.00 92 LYS A C 1
ATOM 740 O O . LYS A 1 92 ? 12.701 3.121 1.179 1.00 90.00 92 LYS A O 1
ATOM 745 N N . TYR A 1 93 ? 11.446 1.727 2.418 1.00 87.69 93 TYR A N 1
ATOM 746 C CA . TYR A 1 93 ? 12.430 0.644 2.447 1.00 87.69 93 TYR A CA 1
ATOM 747 C C . TYR A 1 93 ? 12.876 0.245 1.036 1.00 87.69 93 TYR A C 1
ATOM 749 O O . TYR A 1 93 ? 14.067 0.276 0.743 1.00 87.69 93 TYR A O 1
ATOM 757 N N . TYR A 1 94 ? 11.938 -0.065 0.138 1.00 86.81 94 TYR A N 1
ATOM 758 C CA . TYR A 1 94 ? 12.272 -0.487 -1.225 1.00 86.81 94 TYR A CA 1
ATOM 759 C C . TYR A 1 94 ? 12.824 0.644 -2.089 1.00 86.81 94 TYR A C 1
ATOM 761 O O . TYR A 1 94 ? 13.705 0.409 -2.916 1.00 86.81 94 TYR A O 1
ATOM 769 N N . ARG A 1 95 ? 12.378 1.881 -1.860 1.00 85.44 95 ARG A N 1
ATOM 770 C CA . ARG A 1 95 ? 12.971 3.065 -2.483 1.00 85.44 95 ARG A CA 1
ATOM 771 C C . ARG A 1 95 ? 14.449 3.205 -2.107 1.00 85.44 95 ARG A C 1
ATOM 773 O O . ARG A 1 95 ? 15.279 3.479 -2.971 1.00 85.44 95 ARG A O 1
ATOM 780 N N . ASP A 1 96 ? 14.789 2.983 -0.842 1.00 86.25 96 ASP A N 1
ATOM 781 C CA . ASP A 1 96 ? 16.153 3.136 -0.331 1.00 86.25 96 ASP A CA 1
ATOM 782 C C . ASP A 1 96 ? 17.079 1.978 -0.788 1.00 86.25 96 ASP A C 1
ATOM 784 O O . ASP A 1 96 ? 18.297 2.133 -0.816 1.00 86.25 96 ASP A O 1
ATOM 788 N N . GLN A 1 97 ? 16.521 0.848 -1.248 1.00 81.00 97 GLN A N 1
ATOM 789 C CA . GLN A 1 97 ? 17.268 -0.260 -1.878 1.00 81.00 97 GLN A CA 1
ATOM 790 C C . GLN A 1 97 ? 17.763 0.059 -3.308 1.00 81.00 97 GLN A C 1
ATOM 792 O O . GLN A 1 97 ? 18.496 -0.734 -3.905 1.00 81.00 97 GLN A O 1
ATOM 797 N N . GLY A 1 98 ? 17.386 1.214 -3.868 1.00 77.75 98 GLY A N 1
ATOM 798 C CA . GLY A 1 98 ? 17.935 1.746 -5.118 1.00 77.75 98 GLY A CA 1
ATOM 799 C C . GLY A 1 98 ? 17.244 1.265 -6.399 1.00 77.75 98 GLY A C 1
ATOM 800 O O . GLY A 1 98 ? 16.175 0.652 -6.378 1.00 77.75 98 GLY A O 1
ATOM 801 N N . ALA A 1 99 ? 17.868 1.564 -7.546 1.00 69.31 99 ALA A N 1
ATOM 802 C CA . ALA A 1 99 ? 17.267 1.536 -8.890 1.00 69.31 99 ALA A CA 1
ATOM 803 C C . ALA A 1 99 ? 16.610 0.206 -9.321 1.00 69.31 99 ALA A C 1
ATOM 805 O O . ALA A 1 99 ? 15.823 0.192 -10.261 1.00 69.31 99 ALA A O 1
ATOM 806 N N . LYS A 1 100 ? 16.882 -0.912 -8.632 1.00 74.00 100 LYS A N 1
ATOM 807 C CA . LYS A 1 100 ? 16.196 -2.198 -8.859 1.00 74.00 100 LYS A CA 1
ATOM 808 C C . LYS A 1 100 ? 14.674 -2.059 -8.716 1.00 74.00 100 LYS A C 1
ATOM 810 O O . LYS A 1 100 ? 13.934 -2.633 -9.519 1.00 74.00 100 LYS A O 1
ATOM 815 N N . TYR A 1 101 ? 14.234 -1.306 -7.707 1.00 73.31 101 TYR A N 1
ATOM 816 C CA . TYR A 1 101 ? 12.825 -1.182 -7.326 1.00 73.31 101 TYR A CA 1
ATOM 817 C C . TYR A 1 101 ? 12.182 0.120 -7.792 1.00 73.31 101 TYR A C 1
ATOM 819 O O . TYR A 1 101 ? 10.963 0.170 -7.915 1.00 73.31 101 TYR A O 1
ATOM 827 N N . HIS A 1 102 ? 12.978 1.145 -8.103 1.00 77.19 102 HIS A N 1
ATOM 828 C CA . HIS A 1 102 ? 12.475 2.334 -8.789 1.00 77.19 102 HIS A CA 1
ATOM 829 C C . HIS A 1 102 ? 12.088 1.963 -10.214 1.00 77.19 102 HIS A C 1
ATOM 831 O O . HIS A 1 102 ? 12.880 1.359 -10.941 1.00 77.19 102 HIS A O 1
ATOM 837 N N . LYS A 1 103 ? 10.866 2.309 -10.608 1.00 74.75 103 LYS A N 1
ATOM 838 C CA . LYS A 1 103 ? 10.372 2.098 -11.965 1.00 74.75 103 LYS A CA 1
ATOM 839 C C . LYS A 1 103 ? 9.799 3.402 -12.495 1.00 74.75 103 LYS A C 1
ATOM 841 O O . LYS A 1 103 ? 9.013 4.068 -11.824 1.00 74.75 103 LYS A O 1
ATOM 846 N N . GLU A 1 104 ? 10.191 3.721 -13.718 1.00 70.06 104 GLU A N 1
ATOM 847 C CA . GLU A 1 104 ? 9.452 4.627 -14.585 1.00 70.06 104 GLU A CA 1
ATOM 848 C C . GLU A 1 104 ? 8.547 3.750 -15.450 1.00 70.06 104 GLU A C 1
ATOM 850 O O . GLU A 1 104 ? 8.995 2.729 -15.988 1.00 70.06 104 GLU A O 1
ATOM 855 N N . VAL A 1 105 ? 7.258 4.077 -15.521 1.00 67.81 105 VAL A N 1
ATOM 856 C CA . VAL A 1 105 ? 6.298 3.242 -16.250 1.00 67.81 105 VAL A CA 1
ATOM 857 C C . VAL A 1 105 ? 6.561 3.389 -17.749 1.00 67.81 105 VAL A C 1
ATOM 859 O O . VAL A 1 105 ? 6.250 4.402 -18.364 1.00 67.81 105 VAL A O 1
ATOM 862 N N . ALA A 1 106 ? 7.129 2.354 -18.370 1.00 53.00 106 ALA A N 1
ATOM 863 C CA . ALA A 1 106 ? 7.519 2.390 -19.782 1.00 53.00 106 ALA A CA 1
ATOM 864 C C . ALA A 1 106 ? 6.335 2.620 -20.752 1.00 53.00 106 ALA A C 1
ATOM 866 O O . ALA A 1 106 ? 6.542 3.051 -21.884 1.00 53.00 106 ALA A O 1
ATOM 867 N N . GLY A 1 107 ? 5.096 2.358 -20.315 1.00 53.78 107 GLY A N 1
ATOM 868 C CA . GLY A 1 107 ? 3.882 2.483 -21.128 1.00 53.78 107 GLY A CA 1
ATOM 869 C C . GLY A 1 107 ? 3.244 3.876 -21.167 1.00 53.78 107 GLY A C 1
ATOM 870 O O . GLY A 1 107 ? 2.453 4.145 -22.067 1.00 53.78 107 GLY A O 1
ATOM 871 N N . ASP A 1 108 ? 3.583 4.782 -20.245 1.00 59.53 108 ASP A N 1
ATOM 872 C CA . ASP A 1 108 ? 2.953 6.108 -20.176 1.00 59.53 108 ASP A CA 1
ATOM 873 C C . ASP A 1 108 ? 3.829 7.240 -20.745 1.00 59.53 108 ASP A C 1
ATOM 875 O O . ASP A 1 108 ? 3.471 8.412 -20.629 1.00 59.53 108 ASP A O 1
ATOM 879 N N . GLN A 1 109 ? 4.936 6.884 -21.411 1.00 65.44 109 GLN A N 1
ATOM 880 C CA . GLN A 1 109 ? 6.048 7.763 -21.808 1.00 65.44 109 GLN A CA 1
ATOM 881 C C . GLN A 1 109 ? 6.950 8.221 -20.644 1.00 65.44 109 GLN A C 1
ATOM 883 O O . GLN A 1 109 ? 7.585 9.269 -20.752 1.00 65.44 109 GLN A O 1
ATOM 888 N N . GLY A 1 110 ? 7.025 7.460 -19.547 1.00 67.62 110 GLY A N 1
ATOM 889 C CA . GLY A 1 110 ? 7.870 7.777 -18.389 1.00 67.62 110 GLY A CA 1
ATOM 890 C C . GLY A 1 110 ? 7.334 8.934 -17.543 1.00 67.62 110 GLY A C 1
ATOM 891 O O . GLY A 1 110 ? 8.098 9.640 -16.888 1.00 67.62 110 GLY A O 1
ATOM 892 N N . ARG A 1 111 ? 6.023 9.182 -17.584 1.00 76.75 111 ARG A N 1
ATOM 893 C CA . ARG A 1 111 ? 5.381 10.256 -16.823 1.00 76.75 111 ARG A CA 1
ATOM 894 C C . ARG A 1 111 ? 5.120 9.834 -15.380 1.00 76.75 111 ARG A C 1
ATOM 896 O O . ARG A 1 111 ? 5.142 10.711 -14.524 1.00 76.75 111 ARG A O 1
ATOM 903 N N . SER A 1 112 ? 4.913 8.551 -15.109 1.00 81.31 112 SER A N 1
ATOM 904 C CA . SER A 1 112 ? 4.718 7.995 -13.773 1.00 81.31 112 SER A CA 1
ATOM 905 C C . SER A 1 112 ? 6.016 7.430 -13.212 1.00 81.31 112 SER A C 1
ATOM 907 O O . SER A 1 112 ? 6.684 6.605 -13.848 1.00 81.31 112 SER A O 1
ATOM 909 N N . LYS A 1 113 ? 6.332 7.815 -11.973 1.00 87.81 113 LYS A N 1
ATOM 910 C CA . LYS A 1 113 ? 7.409 7.221 -11.176 1.00 87.81 113 LYS A CA 1
ATOM 911 C C . LYS A 1 113 ? 6.847 6.547 -9.941 1.00 87.81 113 LYS A C 1
ATOM 913 O O . LYS A 1 113 ? 5.965 7.068 -9.254 1.00 87.81 113 LYS A O 1
ATOM 918 N N . GLY A 1 114 ? 7.410 5.390 -9.632 1.00 89.25 114 GLY A N 1
ATOM 919 C CA . GLY A 1 114 ? 6.971 4.595 -8.502 1.00 89.25 114 GLY A CA 1
ATOM 920 C C . GLY A 1 114 ? 7.987 3.562 -8.065 1.00 89.25 114 GLY A C 1
ATOM 921 O O . GLY A 1 114 ? 9.091 3.447 -8.604 1.00 89.25 114 GLY A O 1
ATOM 922 N N . VAL A 1 115 ? 7.590 2.808 -7.050 1.00 88.88 115 VAL A N 1
ATOM 923 C CA . VAL A 1 115 ? 8.383 1.734 -6.462 1.00 88.88 115 VAL A CA 1
ATOM 924 C C . VAL A 1 115 ? 7.623 0.427 -6.632 1.00 88.88 115 VAL A C 1
ATOM 926 O O . VAL A 1 115 ? 6.468 0.322 -6.227 1.00 88.88 115 VAL A O 1
ATOM 929 N N . ALA A 1 116 ? 8.274 -0.572 -7.224 1.00 87.38 116 ALA A N 1
ATOM 930 C CA . ALA A 1 116 ? 7.754 -1.930 -7.307 1.00 87.38 116 ALA A CA 1
ATOM 931 C C . ALA A 1 116 ? 8.056 -2.678 -6.001 1.00 87.38 116 ALA A C 1
ATOM 933 O O . ALA A 1 116 ? 9.223 -2.876 -5.656 1.00 87.38 116 ALA A O 1
ATOM 934 N N . ILE A 1 117 ? 7.013 -3.088 -5.280 1.00 85.62 117 ILE A N 1
ATOM 935 C CA . ILE A 1 117 ? 7.116 -3.766 -3.984 1.00 85.62 117 ILE A CA 1
ATOM 936 C C . ILE A 1 117 ? 6.642 -5.225 -4.132 1.00 85.62 117 ILE A C 1
ATOM 938 O O . ILE A 1 117 ? 5.479 -5.444 -4.480 1.00 85.62 117 ILE A O 1
ATOM 942 N N . PRO A 1 118 ? 7.492 -6.231 -3.851 1.00 83.56 118 PRO A N 1
ATOM 943 C CA . PRO A 1 118 ? 7.122 -7.647 -3.945 1.00 83.56 118 PRO A CA 1
ATOM 944 C C . PRO A 1 118 ? 6.027 -8.054 -2.954 1.00 83.56 118 PRO A C 1
ATOM 946 O O . PRO A 1 118 ? 6.121 -7.717 -1.774 1.00 83.56 118 PRO A O 1
ATOM 949 N N . LEU A 1 119 ? 5.037 -8.852 -3.378 1.00 75.69 119 LEU A N 1
ATOM 950 C CA . LEU A 1 119 ? 3.942 -9.310 -2.497 1.00 75.69 119 LEU A CA 1
ATOM 951 C C . LEU A 1 119 ? 4.404 -10.198 -1.326 1.00 75.69 119 LEU A C 1
ATOM 953 O O . LEU A 1 119 ? 3.773 -10.238 -0.270 1.00 75.69 119 LEU A O 1
ATOM 957 N N . ILE A 1 120 ? 5.552 -10.855 -1.449 1.00 71.56 120 ILE A N 1
ATOM 958 C CA . ILE A 1 120 ? 6.113 -11.635 -0.341 1.00 71.56 120 ILE A CA 1
ATOM 959 C C . ILE A 1 120 ? 6.615 -10.759 0.818 1.00 71.56 120 ILE A C 1
ATOM 961 O O . ILE A 1 120 ? 6.674 -11.206 1.961 1.00 71.56 120 ILE A O 1
ATOM 965 N N . ALA A 1 121 ? 6.939 -9.490 0.557 1.00 71.12 121 ALA A N 1
ATOM 966 C CA . ALA A 1 121 ? 7.499 -8.601 1.569 1.00 71.12 121 ALA A CA 1
ATOM 967 C C . ALA A 1 121 ? 6.508 -8.309 2.706 1.00 71.12 121 ALA A C 1
ATOM 969 O O . ALA A 1 121 ? 6.882 -8.199 3.872 1.00 71.12 121 ALA A O 1
ATOM 970 N N . TRP A 1 122 ? 5.221 -8.216 2.378 1.00 69.56 122 TRP A N 1
ATOM 971 C CA . TRP A 1 122 ? 4.204 -7.594 3.227 1.00 69.56 122 TRP A CA 1
ATOM 972 C C . TRP A 1 122 ? 3.846 -8.401 4.478 1.00 69.56 122 TRP A C 1
ATOM 974 O O . TRP A 1 122 ? 3.298 -7.824 5.424 1.00 69.56 122 TRP A O 1
ATOM 984 N N . GLY A 1 123 ? 4.196 -9.692 4.510 1.00 68.19 123 GLY A N 1
ATOM 985 C CA . GLY A 1 123 ? 4.061 -10.557 5.683 1.00 68.19 123 GLY A CA 1
ATOM 986 C C . GLY A 1 123 ? 5.076 -10.273 6.800 1.00 68.19 123 GLY A C 1
ATOM 987 O O . GLY A 1 123 ? 4.859 -10.701 7.929 1.00 68.19 123 GLY A O 1
ATOM 988 N N . GLY A 1 124 ? 6.161 -9.537 6.522 1.00 66.88 124 GLY A N 1
ATOM 989 C CA . GLY A 1 124 ? 7.171 -9.165 7.524 1.00 66.88 124 GLY A CA 1
ATOM 990 C C . GLY A 1 124 ? 7.051 -7.721 8.022 1.00 66.88 124 GLY A C 1
ATOM 991 O O . GLY A 1 124 ? 6.062 -7.035 7.774 1.00 66.88 124 GLY A O 1
ATOM 992 N N . ASP A 1 125 ? 8.064 -7.223 8.729 1.00 68.44 125 ASP A N 1
ATOM 993 C CA . ASP A 1 125 ? 8.180 -5.804 9.092 1.00 68.44 125 ASP A CA 1
ATOM 994 C C . ASP A 1 125 ? 9.461 -5.224 8.470 1.00 68.44 125 ASP A C 1
ATOM 996 O O . ASP A 1 125 ? 10.530 -5.795 8.708 1.00 68.44 125 ASP A O 1
ATOM 1000 N N . PRO A 1 126 ? 9.406 -4.105 7.719 1.00 65.31 126 PRO A N 1
ATOM 1001 C CA . PRO A 1 126 ? 10.598 -3.501 7.119 1.00 65.31 126 PRO A CA 1
ATOM 1002 C C . PRO A 1 126 ? 11.707 -3.200 8.136 1.00 65.31 126 PRO A C 1
ATOM 1004 O O . PRO A 1 126 ? 12.886 -3.289 7.801 1.00 65.31 126 PRO A O 1
ATOM 1007 N N . GLY A 1 127 ? 11.341 -2.858 9.377 1.00 60.81 127 GLY A N 1
ATOM 1008 C CA . GLY A 1 127 ? 12.282 -2.591 10.464 1.00 60.81 127 GLY A CA 1
ATOM 1009 C C . GLY A 1 127 ? 12.952 -3.847 11.027 1.00 60.81 127 GLY A C 1
ATOM 1010 O O . GLY A 1 127 ? 14.031 -3.749 11.602 1.00 60.81 127 GLY A O 1
ATOM 1011 N N . LEU A 1 128 ? 12.352 -5.026 10.828 1.00 57.19 128 LEU A N 1
ATOM 1012 C CA . LEU A 1 128 ? 12.887 -6.327 11.254 1.00 57.19 128 LEU A CA 1
ATOM 1013 C C . LEU A 1 128 ? 13.569 -7.089 10.104 1.00 57.19 128 LEU A C 1
ATOM 1015 O O . LEU A 1 128 ? 14.388 -7.975 10.346 1.00 57.19 128 LEU A O 1
ATOM 1019 N N . MET A 1 129 ? 13.289 -6.722 8.848 1.00 55.81 129 MET A N 1
ATOM 1020 C CA . MET A 1 129 ? 13.877 -7.348 7.656 1.00 55.81 129 MET A CA 1
ATOM 1021 C C . MET A 1 129 ? 15.376 -7.065 7.464 1.00 55.81 129 MET A C 1
ATOM 1023 O O . MET A 1 129 ? 15.997 -7.695 6.614 1.00 55.81 129 MET A O 1
ATOM 1027 N N . GLY A 1 130 ? 15.999 -6.204 8.278 1.00 50.66 130 GLY A N 1
ATOM 1028 C CA . GLY A 1 130 ? 17.464 -6.079 8.338 1.00 50.66 130 GLY A CA 1
ATOM 1029 C C . GLY A 1 130 ? 18.188 -7.371 8.761 1.00 50.66 130 GLY A C 1
ATOM 1030 O O . GLY A 1 130 ? 19.398 -7.475 8.574 1.00 50.66 130 GLY A O 1
ATOM 1031 N N . HIS A 1 131 ? 17.456 -8.354 9.302 1.00 41.78 131 HIS A N 1
ATOM 1032 C CA . HIS A 1 131 ? 17.981 -9.647 9.755 1.00 41.78 131 HIS A CA 1
ATOM 1033 C C . HIS A 1 131 ? 17.698 -10.827 8.809 1.00 41.78 131 HIS A C 1
ATOM 1035 O O . HIS A 1 131 ? 18.274 -11.897 9.005 1.00 41.78 131 HIS A O 1
ATOM 1041 N N . LEU A 1 132 ? 16.836 -10.662 7.798 1.00 42.81 132 LEU A N 1
ATOM 1042 C CA . LEU A 1 132 ? 16.585 -11.699 6.791 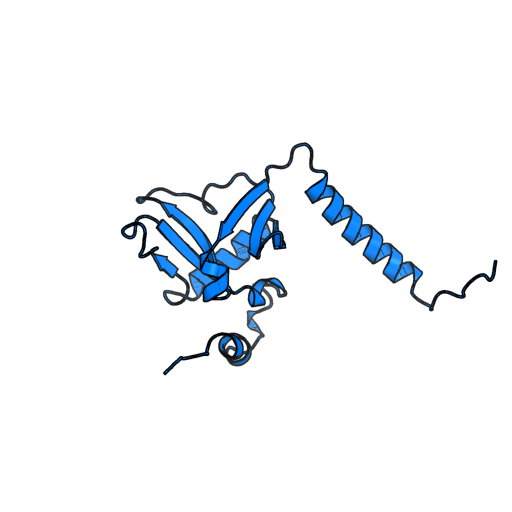1.00 42.81 132 LEU A CA 1
ATOM 1043 C C . LEU A 1 132 ? 17.680 -11.625 5.723 1.00 42.81 132 LEU A C 1
ATOM 1045 O O . LEU A 1 132 ? 18.001 -10.545 5.219 1.00 42.81 132 LEU A O 1
ATOM 1049 N N . LYS A 1 133 ? 18.305 -12.762 5.409 1.00 42.56 133 LYS A N 1
ATOM 1050 C CA . LYS A 1 133 ? 19.418 -12.792 4.459 1.00 42.56 133 LYS A CA 1
ATOM 1051 C C . LYS A 1 133 ? 18.895 -12.481 3.060 1.00 42.56 133 LYS A C 1
ATOM 1053 O O . LYS A 1 133 ? 17.822 -12.916 2.660 1.00 42.56 133 LYS A O 1
ATOM 1058 N N . ARG A 1 134 ? 19.699 -11.742 2.291 1.00 46.59 134 ARG A N 1
ATOM 1059 C CA . ARG A 1 134 ? 19.413 -11.322 0.903 1.00 46.59 134 ARG A CA 1
ATOM 1060 C C . ARG A 1 134 ? 19.011 -12.498 -0.008 1.00 46.59 134 ARG A C 1
ATOM 1062 O O . ARG A 1 134 ? 18.214 -12.333 -0.922 1.00 46.59 134 ARG A O 1
ATOM 1069 N N . GLU A 1 135 ? 19.538 -13.674 0.308 1.00 49.00 135 GLU A N 1
ATOM 1070 C CA . GLU A 1 135 ? 19.334 -14.971 -0.343 1.00 49.00 135 GLU A CA 1
ATOM 1071 C C . GLU A 1 135 ? 17.863 -15.427 -0.309 1.00 49.00 135 GLU A C 1
ATOM 1073 O O . GLU A 1 135 ? 17.349 -15.929 -1.308 1.00 49.00 135 GLU A O 1
ATOM 1078 N N . ASP A 1 136 ? 17.162 -15.167 0.800 1.00 44.50 136 ASP A N 1
ATOM 1079 C CA . ASP A 1 136 ? 15.766 -15.574 1.006 1.00 44.50 136 ASP A CA 1
ATOM 1080 C C . ASP A 1 136 ? 14.787 -14.706 0.195 1.00 44.50 136 ASP A C 1
ATOM 1082 O O . ASP A 1 136 ? 13.681 -15.135 -0.130 1.00 44.50 136 ASP A O 1
ATOM 1086 N N . LEU A 1 137 ? 15.199 -13.485 -0.169 1.00 45.22 137 LEU A N 1
ATOM 1087 C CA . LEU A 1 137 ? 14.407 -12.547 -0.971 1.00 45.22 137 LEU 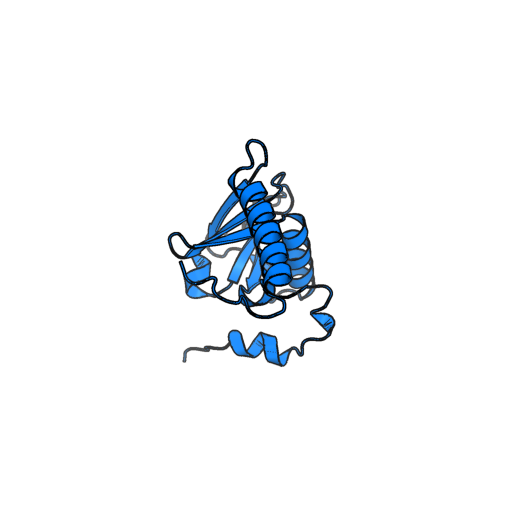A CA 1
ATOM 1088 C C . LEU A 1 137 ? 14.592 -12.767 -2.483 1.00 45.22 137 LEU A C 1
ATOM 1090 O O . LEU A 1 137 ? 13.655 -12.555 -3.252 1.00 45.22 137 LEU A O 1
ATOM 1094 N N . ASP A 1 138 ? 15.779 -13.201 -2.921 1.00 44.47 138 ASP A N 1
ATOM 1095 C CA . ASP A 1 138 ? 16.082 -13.446 -4.339 1.00 44.47 138 ASP A CA 1
ATOM 1096 C C . ASP A 1 138 ? 15.601 -14.832 -4.833 1.00 44.47 138 ASP A C 1
ATOM 1098 O O . ASP A 1 138 ? 15.395 -15.014 -6.040 1.00 44.47 138 ASP A O 1
ATOM 1102 N N . ALA A 1 139 ? 15.329 -15.779 -3.923 1.00 45.53 139 ALA A N 1
ATOM 1103 C CA . ALA A 1 139 ? 14.784 -17.109 -4.234 1.00 45.53 139 ALA A CA 1
ATOM 1104 C C . ALA A 1 139 ? 13.402 -17.077 -4.920 1.00 45.53 139 ALA A C 1
ATOM 1106 O O . ALA A 1 139 ? 13.024 -18.025 -5.605 1.00 45.53 139 ALA A O 1
ATOM 1107 N N . PHE A 1 140 ? 12.666 -15.971 -4.792 1.00 43.72 140 PHE A N 1
ATOM 1108 C CA . PHE A 1 140 ? 11.321 -15.815 -5.356 1.00 43.72 140 PHE A CA 1
ATOM 1109 C C . PHE A 1 140 ? 11.287 -14.996 -6.656 1.00 43.72 140 PHE A C 1
ATOM 1111 O O . PHE A 1 140 ? 10.242 -14.899 -7.293 1.00 43.72 140 PHE A O 1
ATOM 1118 N N . GLY A 1 141 ? 12.421 -14.415 -7.072 1.00 39.34 141 GLY A N 1
ATOM 1119 C CA . GLY A 1 141 ? 12.495 -13.456 -8.183 1.00 39.34 141 GLY A CA 1
ATOM 1120 C C . GLY A 1 141 ? 13.214 -13.945 -9.442 1.00 39.34 141 GLY A C 1
ATOM 1121 O O . GLY A 1 141 ? 13.408 -13.162 -10.370 1.00 39.34 141 GLY A O 1
ATOM 1122 N N . THR A 1 142 ? 13.643 -15.207 -9.513 1.00 36.31 142 THR A N 1
ATOM 1123 C CA . THR A 1 142 ? 14.382 -15.716 -10.680 1.00 36.31 142 THR A CA 1
ATOM 1124 C C . THR A 1 142 ? 13.710 -16.914 -11.331 1.00 36.31 142 THR A C 1
ATOM 1126 O O . THR A 1 142 ? 14.208 -18.031 -11.298 1.00 36.31 142 THR A O 1
ATOM 1129 N N . THR A 1 143 ? 12.645 -16.643 -12.087 1.00 34.34 143 THR A N 1
ATOM 1130 C CA . THR A 1 143 ? 12.422 -17.415 -13.319 1.00 34.34 143 THR A CA 1
ATOM 1131 C C . THR A 1 143 ? 12.949 -16.585 -14.485 1.00 34.34 143 THR A C 1
ATOM 1133 O O . THR A 1 143 ? 12.201 -15.887 -15.164 1.00 34.34 143 THR A O 1
ATOM 1136 N N . ARG A 1 144 ? 14.270 -16.618 -14.715 1.00 34.03 144 ARG A N 1
ATOM 1137 C CA . ARG A 1 144 ? 14.812 -16.225 -16.024 1.00 34.03 144 ARG A CA 1
ATOM 1138 C C . ARG A 1 144 ? 14.267 -17.231 -17.036 1.00 34.03 144 ARG A C 1
ATOM 1140 O O . ARG A 1 144 ? 14.686 -18.386 -17.015 1.00 34.03 144 ARG A O 1
ATOM 1147 N N . ARG A 1 145 ? 13.341 -16.822 -17.904 1.00 35.28 145 ARG A N 1
ATOM 1148 C CA . ARG A 1 145 ? 13.055 -17.601 -19.113 1.00 35.28 145 ARG A CA 1
ATOM 1149 C C . ARG A 1 145 ? 14.223 -17.417 -20.085 1.00 35.28 145 ARG A C 1
ATOM 1151 O O . ARG A 1 145 ? 14.683 -16.294 -20.290 1.00 35.28 145 ARG A O 1
ATOM 1158 N N . LYS A 1 146 ? 14.736 -18.550 -20.566 1.00 33.19 146 LYS A N 1
ATOM 1159 C CA . LYS A 1 146 ? 15.560 -18.646 -21.773 1.00 33.19 146 LYS A CA 1
ATOM 1160 C C . LYS A 1 146 ? 14.732 -18.271 -22.994 1.00 33.19 146 LYS A C 1
ATOM 1162 O O . LYS A 1 146 ? 13.500 -18.490 -22.930 1.00 33.19 146 LYS A O 1
#

Organism: NCBI:txid412755

Mean predicted aligned error: 11.83 Å

Solvent-accessible surface area (backbone atoms only — not comparable to full-atom values): 8766 Å² total; per-residue (Å²): 132,84,83,74,81,72,61,91,62,46,70,58,54,47,54,53,48,53,54,51,52,50,55,51,44,58,64,76,66,38,86,80,64,48,67,42,78,42,81,42,80,63,18,75,82,67,55,27,48,75,47,42,34,28,46,74,91,35,79,24,54,79,68,63,61,83,37,58,30,35,36,36,36,58,47,94,98,39,68,50,77,44,43,40,71,60,50,51,49,48,50,50,54,45,50,73,71,32,74,88,25,48,41,61,41,80,87,70,79,54,34,39,35,29,34,49,44,52,65,78,58,73,84,61,48,77,90,61,49,84,74,56,60,71,68,73,64,52,73,80,73,70,83,79,77,130

Sequence (146 aa):
MTKGVARKGFDLDLAFGEMAEGKLRDILEATGSKVEVKCDDGFRDYGNVFIEYEYRGQPSGIATTEAQWWAIEFCDDCYLVISTERLKRWFKYYRDQGAKYHKEVAGDQGRSKGVAIPLIAWGGDPGLMGHLKREDLDAFGTTRRK

Secondary structure (DSSP, 8-state):
-----PPTTHHHHHHHHHHHHHHHHHHHS-TT--EEEEE-TTHHHHSEEEEEEEETTEE-GGGT---SEEEEEEETTEEEEEEHHHHHHHHHHHHHT-TTTEEE-TTTTS-EEEEEEETTGGGS-TTTGGGS-HHHHHTTS-----